Protein AF-D8JC49-F1 (afdb_monomer)

pLDDT: mean 85.89, std 14.69, range [42.97, 98.31]

Mean predicted aligned error: 9.64 Å

Solvent-accessible surface area (backbone atoms only — not comparable to full-atom values): 5271 Å² total; per-residue (Å²): 135,83,80,80,75,76,81,77,79,83,72,82,63,83,88,71,76,50,76,68,56,50,47,53,54,34,54,53,48,34,53,53,26,49,48,58,57,66,62,79,80,87,86,49,72,68,60,48,53,53,35,54,51,31,50,53,50,29,55,49,38,51,50,52,45,53,50,55,52,49,53,50,55,50,51,56,50,50,56,54,48,51,61,53,59,77,73,108

Nearest PDB structures (foldseek):
  4czz-assembly1_A  TM=7.469E-01  e=3.691E-01  Homo sapiens
  4nkg-assembly2_D  TM=9.079E-01  e=1.583E+00  Homo sapiens
  6vyp-assembly2_k  TM=7.137E-01  e=6.525E-01  Homo sapiens
  6s1k-assembly1_I  TM=5.315E-01  e=9.921E+00  Escherichia coli str. K-12 substr. MG1655star

Organism: Halalkalicoccus jeotgali (strain DSM 18796 / CECT 7217 / JCM 14584 / KCTC 4019 / B3) (NCBI:txid795797)

Radius of gyration: 23.07 Å; Cα contacts (8 Å, |Δi|>4): 28; chains: 1; bounding box: 71×41×53 Å

Structure (mmCIF, N/CA/C/O backbone):
data_AF-D8JC49-F1
#
_entry.id   AF-D8JC49-F1
#
loop_
_atom_site.group_PDB
_atom_site.id
_atom_site.type_symbol
_atom_site.label_atom_id
_atom_site.label_alt_id
_atom_site.label_comp_id
_atom_site.label_asym_id
_atom_site.label_entity_id
_atom_site.label_seq_id
_atom_site.pdbx_PDB_ins_code
_atom_site.Cartn_x
_atom_site.Cartn_y
_atom_site.Cartn_z
_atom_site.occupancy
_atom_site.B_iso_or_equiv
_atom_site.auth_seq_id
_atom_site.auth_comp_id
_atom_site.auth_asym_id
_atom_site.auth_atom_id
_atom_site.pdbx_PDB_model_num
ATOM 1 N N . MET A 1 1 ? -48.623 32.137 -3.347 1.00 42.97 1 MET A N 1
ATOM 2 C CA . MET A 1 1 ? -47.935 31.552 -4.513 1.00 42.97 1 MET A CA 1
ATOM 3 C C . MET A 1 1 ? -46.656 30.938 -3.983 1.00 42.97 1 MET A C 1
ATOM 5 O O . MET A 1 1 ? -45.730 31.678 -3.684 1.00 42.97 1 MET A O 1
ATOM 9 N N . SER A 1 2 ? -46.667 29.633 -3.717 1.00 47.38 2 SER A N 1
ATOM 10 C CA . SER A 1 2 ? -45.477 28.916 -3.258 1.00 47.38 2 SER A CA 1
ATOM 11 C C . SER A 1 2 ? -44.628 28.621 -4.484 1.00 47.38 2 SER A C 1
ATOM 13 O O . SER A 1 2 ? -45.105 27.960 -5.404 1.00 47.38 2 SER A O 1
ATOM 15 N N . ALA A 1 3 ? -43.429 29.195 -4.533 1.00 52.69 3 ALA A N 1
ATOM 16 C CA . ALA A 1 3 ? -42.449 28.850 -5.544 1.00 52.69 3 ALA A CA 1
ATOM 17 C C . ALA A 1 3 ? -41.981 27.421 -5.261 1.00 52.69 3 ALA A C 1
ATOM 19 O O . ALA A 1 3 ? -41.397 27.151 -4.213 1.00 52.69 3 ALA A O 1
ATOM 20 N N . ASP A 1 4 ? -42.325 26.524 -6.175 1.00 59.31 4 ASP A N 1
ATOM 21 C CA . ASP A 1 4 ? -41.758 25.190 -6.275 1.00 59.31 4 ASP A CA 1
ATOM 22 C C . ASP A 1 4 ? -40.266 25.363 -6.590 1.00 59.31 4 ASP A C 1
ATOM 24 O O . ASP A 1 4 ? -39.900 25.891 -7.645 1.00 59.31 4 ASP A O 1
ATOM 28 N N . SER A 1 5 ? -39.407 25.063 -5.616 1.00 60.09 5 SER A N 1
ATOM 29 C CA . SER A 1 5 ? -37.960 25.113 -5.818 1.00 60.09 5 SER A CA 1
ATOM 30 C C . SER A 1 5 ? -37.569 23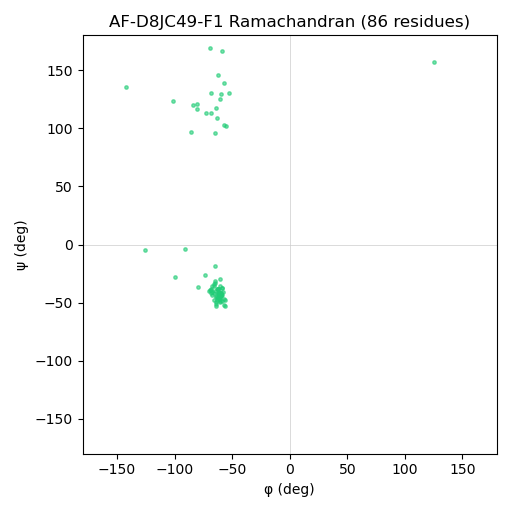.990 -6.777 1.00 60.09 5 SER A C 1
ATOM 32 O O . SER A 1 5 ? -37.970 22.848 -6.549 1.00 60.09 5 SER A O 1
ATOM 34 N N . PRO A 1 6 ? -36.783 24.269 -7.831 1.00 67.19 6 PRO A N 1
ATOM 35 C CA . PRO A 1 6 ? -36.350 23.228 -8.748 1.00 67.19 6 PRO A CA 1
ATOM 36 C C . PRO A 1 6 ? -35.500 22.186 -8.001 1.00 67.19 6 PRO A C 1
ATOM 38 O O . PRO A 1 6 ? -34.762 22.555 -7.081 1.00 67.19 6 PRO A O 1
ATOM 41 N N . PRO A 1 7 ? -35.585 20.899 -8.383 1.00 65.06 7 PRO A N 1
ATOM 42 C CA . PRO A 1 7 ? -34.798 19.851 -7.753 1.00 65.06 7 PRO A CA 1
ATOM 43 C C . PRO A 1 7 ? -33.311 20.149 -7.947 1.00 65.06 7 PRO A C 1
ATOM 45 O O . PRO A 1 7 ? -32.841 20.367 -9.067 1.00 65.06 7 PRO A O 1
ATOM 48 N N . THR A 1 8 ? -32.576 20.190 -6.839 1.00 62.19 8 THR A N 1
ATOM 49 C CA . THR A 1 8 ? -31.117 20.278 -6.839 1.00 62.19 8 THR A CA 1
ATOM 50 C C . THR A 1 8 ? -30.568 19.060 -7.583 1.00 62.19 8 THR A C 1
ATOM 52 O O . THR A 1 8 ? -30.984 17.946 -7.265 1.00 62.19 8 THR A O 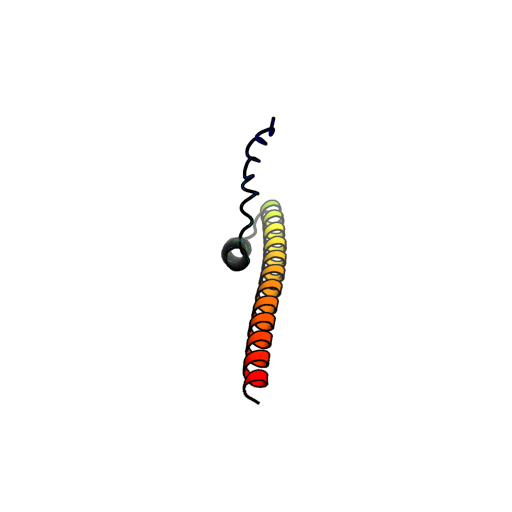1
ATOM 55 N N . PRO A 1 9 ? -29.663 19.223 -8.563 1.00 65.19 9 PRO A N 1
ATOM 56 C CA . PRO A 1 9 ? -29.046 18.078 -9.210 1.00 65.19 9 PRO A CA 1
ATOM 57 C C . PRO A 1 9 ? -28.219 17.329 -8.163 1.00 65.19 9 PRO A C 1
ATOM 59 O O . PRO A 1 9 ? -27.275 17.890 -7.601 1.00 65.19 9 PRO A O 1
ATOM 62 N N . GLU A 1 10 ? -28.594 16.079 -7.886 1.00 61.31 10 GLU A N 1
ATOM 63 C CA . GLU A 1 10 ? -27.748 15.134 -7.163 1.00 61.31 10 GLU A CA 1
ATOM 64 C C . GLU A 1 10 ? -26.449 15.027 -7.958 1.00 61.31 10 GLU A C 1
ATOM 66 O O . GLU A 1 10 ? -26.399 14.505 -9.070 1.00 61.31 10 GLU A O 1
ATOM 71 N N . THR A 1 11 ? -25.418 15.696 -7.456 1.00 57.50 11 THR A N 1
ATOM 72 C CA . THR A 1 11 ? -24.108 15.670 -8.082 1.00 57.50 11 THR A CA 1
ATOM 73 C C . THR A 1 11 ? -23.448 14.428 -7.521 1.00 57.50 11 THR A C 1
ATOM 75 O O . THR A 1 11 ? -22.944 14.475 -6.400 1.00 57.50 11 THR A O 1
ATOM 78 N N . ASP A 1 12 ? -23.511 13.318 -8.257 1.00 62.38 12 ASP A N 1
ATOM 79 C CA . ASP A 1 12 ? -22.649 12.167 -7.999 1.00 62.38 12 ASP A CA 1
ATOM 80 C C . ASP A 1 12 ? -21.209 12.688 -8.034 1.00 62.38 12 ASP A C 1
ATOM 82 O O . ASP A 1 12 ? -20.666 13.041 -9.087 1.00 62.38 12 ASP A O 1
ATOM 86 N N . GLY A 1 13 ? -20.633 12.876 -6.845 1.00 62.56 13 GLY A N 1
ATOM 87 C CA . GLY A 1 13 ? -19.243 13.273 -6.684 1.00 62.56 13 GLY A CA 1
ATOM 88 C C . GLY A 1 13 ? -18.322 12.237 -7.331 1.00 62.56 13 GLY A C 1
ATOM 89 O O . GLY A 1 13 ? -18.768 11.139 -7.665 1.00 62.56 13 GLY A O 1
ATOM 90 N N . PRO A 1 14 ? -17.032 12.557 -7.536 1.00 68.62 14 PRO A N 1
ATOM 91 C CA . PRO A 1 14 ? -16.091 11.552 -8.012 1.00 68.62 14 PRO A CA 1
ATOM 92 C C .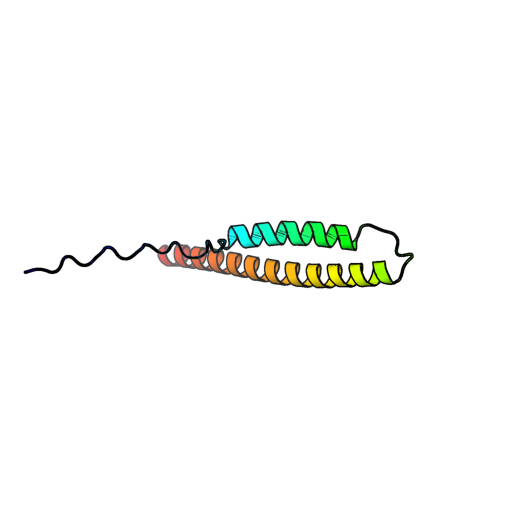 PRO A 1 14 ? -16.168 10.325 -7.099 1.00 68.62 14 PRO A C 1
ATOM 94 O O . PRO A 1 14 ? -16.124 10.472 -5.879 1.00 68.62 14 PRO A O 1
ATOM 97 N N . ASP A 1 15 ? -16.304 9.147 -7.704 1.00 79.50 15 ASP A N 1
ATOM 98 C CA . ASP A 1 15 ? -16.279 7.867 -7.004 1.00 79.50 15 ASP A CA 1
ATOM 99 C C . ASP A 1 15 ? -14.871 7.68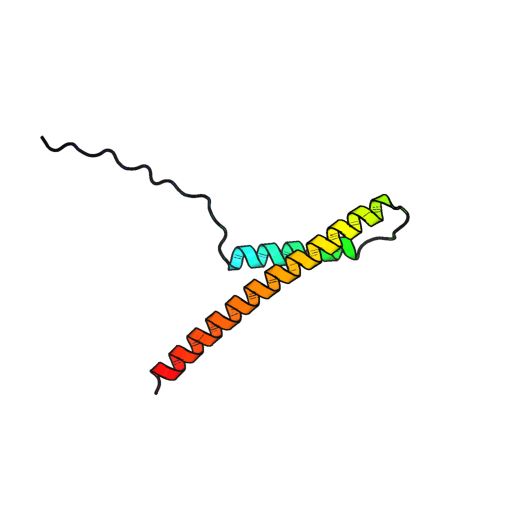6 -6.420 1.00 79.50 15 ASP A C 1
ATOM 101 O O . ASP A 1 15 ? -13.906 7.398 -7.135 1.00 79.50 15 ASP A O 1
ATOM 105 N N . ILE A 1 16 ? -14.715 8.048 -5.145 1.00 81.38 16 ILE A N 1
ATOM 106 C CA . ILE A 1 16 ? -13.446 7.956 -4.427 1.00 81.38 16 ILE A CA 1
ATOM 107 C C . ILE A 1 16 ? -13.348 6.518 -3.919 1.00 81.38 16 ILE A C 1
ATOM 109 O O . ILE A 1 16 ? -14.201 6.136 -3.117 1.00 81.38 16 ILE A O 1
ATOM 113 N N . PRO A 1 17 ? -1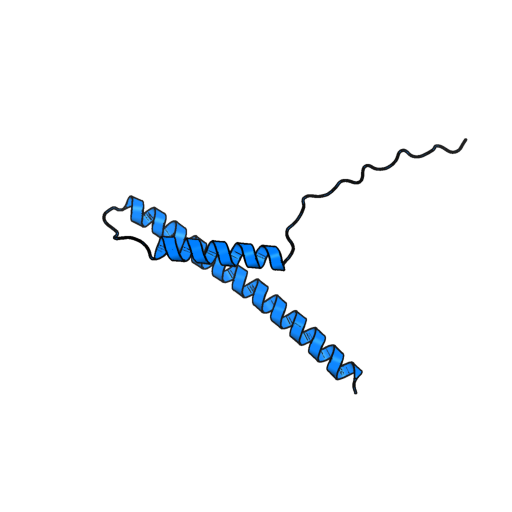2.315 5.752 -4.327 1.00 88.06 17 PRO A N 1
ATOM 114 C CA . PRO A 1 17 ? -12.189 4.362 -3.923 1.00 88.06 17 PRO A CA 1
ATOM 115 C C . PRO A 1 17 ? -12.162 4.229 -2.409 1.00 88.06 17 PRO A C 1
ATOM 117 O O . PRO A 1 17 ? -11.501 5.019 -1.718 1.00 88.06 17 PRO A O 1
ATOM 120 N N . ASP A 1 18 ? -12.846 3.214 -1.897 1.00 91.62 18 ASP A N 1
ATOM 121 C CA . ASP A 1 18 ? -12.816 2.951 -0.469 1.00 91.62 18 ASP A CA 1
ATOM 122 C C . ASP A 1 18 ? -11.434 2.437 -0.025 1.00 91.62 18 ASP A C 1
ATOM 124 O O . ASP A 1 18 ? -10.543 2.103 -0.814 1.00 91.62 18 ASP A O 1
ATOM 128 N N . ARG A 1 19 ? -11.219 2.383 1.289 1.00 92.38 19 ARG A N 1
ATOM 129 C CA . ARG A 1 19 ? -9.927 1.987 1.856 1.00 92.38 19 ARG A CA 1
ATOM 130 C C . ARG A 1 19 ? -9.495 0.577 1.420 1.00 92.38 19 ARG A C 1
ATOM 132 O O . ARG A 1 19 ? -8.299 0.352 1.220 1.00 92.38 19 ARG A O 1
ATOM 139 N N . ALA A 1 20 ? -10.426 -0.367 1.298 1.00 92.62 20 ALA A N 1
ATOM 140 C CA . ALA A 1 20 ? -10.121 -1.732 0.884 1.00 92.62 20 ALA A CA 1
ATOM 141 C C . ALA A 1 20 ? -9.724 -1.781 -0.597 1.00 92.62 20 ALA A C 1
ATOM 143 O O . ALA A 1 20 ? -8.744 -2.442 -0.950 1.00 92.62 20 ALA A O 1
ATOM 144 N N . GLU A 1 21 ? -10.411 -1.015 -1.442 1.00 95.25 21 GLU A N 1
ATOM 145 C CA . GLU A 1 21 ? -10.078 -0.860 -2.857 1.00 95.25 21 GLU A CA 1
ATOM 146 C C . GLU A 1 21 ? -8.688 -0.241 -3.045 1.00 95.25 21 GLU A C 1
ATOM 148 O O . GLU A 1 21 ? -7.871 -0.765 -3.808 1.00 95.25 21 GLU A O 1
ATOM 153 N N . VAL A 1 22 ? -8.357 0.815 -2.291 1.00 95.94 22 VAL A N 1
ATOM 154 C CA . VAL A 1 22 ? -7.016 1.427 -2.319 1.00 95.94 22 VAL A CA 1
ATOM 155 C C . VAL A 1 22 ? -5.936 0.420 -1.918 1.00 95.94 22 VAL A C 1
ATOM 157 O O . VAL A 1 22 ? -4.874 0.371 -2.541 1.00 95.94 22 VAL A O 1
ATOM 160 N N . ILE A 1 23 ? -6.189 -0.406 -0.900 1.00 96.25 23 ILE A N 1
ATOM 161 C CA . ILE A 1 23 ? -5.252 -1.455 -0.481 1.00 96.25 23 ILE A CA 1
ATOM 162 C C . ILE A 1 23 ? -5.038 -2.477 -1.599 1.00 96.25 23 ILE A C 1
ATOM 164 O O . ILE A 1 23 ? -3.886 -2.789 -1.895 1.00 96.25 23 ILE A O 1
ATOM 168 N N . SER A 1 24 ? -6.106 -2.947 -2.249 1.00 96.62 24 SER A N 1
ATOM 169 C CA . SER A 1 24 ? -6.003 -3.883 -3.376 1.00 96.62 24 SER A CA 1
ATOM 170 C C . SER A 1 24 ? -5.182 -3.289 -4.526 1.00 96.62 24 SER A C 1
ATOM 172 O O . SER A 1 24 ? -4.291 -3.946 -5.062 1.00 96.62 24 SER A O 1
ATOM 174 N N . LEU A 1 25 ? -5.414 -2.016 -4.864 1.00 96.94 25 LEU A N 1
ATOM 175 C CA . LEU A 1 25 ? -4.641 -1.313 -5.894 1.00 96.94 25 LEU A CA 1
ATOM 176 C C . LEU A 1 25 ? -3.153 -1.202 -5.529 1.00 96.94 25 LEU A C 1
ATOM 178 O O . LEU A 1 25 ? -2.280 -1.327 -6.393 1.00 96.94 25 LEU A O 1
ATOM 182 N N . LEU A 1 26 ? -2.843 -0.972 -4.250 1.00 97.50 26 LEU A N 1
ATOM 183 C CA . LEU A 1 26 ? -1.466 -0.937 -3.764 1.00 97.50 26 LEU A CA 1
ATOM 184 C C . LEU A 1 26 ? -0.804 -2.317 -3.820 1.00 97.50 26 LEU A C 1
ATOM 186 O O . LEU A 1 26 ? 0.366 -2.392 -4.191 1.00 97.50 26 LEU A O 1
ATOM 190 N N . GLU A 1 27 ? -1.517 -3.395 -3.493 1.00 97.88 27 GLU A N 1
ATOM 191 C CA . GLU A 1 27 ? -1.009 -4.771 -3.596 1.00 97.88 27 GLU A CA 1
ATOM 192 C C . GLU A 1 27 ? -0.624 -5.115 -5.044 1.00 97.88 27 GLU A C 1
ATOM 194 O O . GLU A 1 27 ? 0.498 -5.578 -5.294 1.00 97.88 27 GLU A O 1
ATOM 199 N N . ASP A 1 28 ? -1.490 -4.788 -6.007 1.00 98.00 28 ASP A N 1
ATOM 200 C CA . ASP A 1 28 ? -1.220 -4.965 -7.437 1.00 98.00 28 ASP A CA 1
ATOM 201 C C . ASP A 1 28 ? -0.011 -4.136 -7.895 1.00 98.00 28 ASP A C 1
ATOM 203 O O . ASP A 1 28 ? 0.905 -4.642 -8.559 1.00 98.00 28 ASP A O 1
ATOM 207 N N . GLY A 1 29 ? 0.036 -2.862 -7.492 1.00 96.69 29 GLY A N 1
ATOM 208 C CA . GLY A 1 29 ? 1.134 -1.954 -7.818 1.00 96.69 29 GLY A CA 1
ATOM 209 C C . GLY A 1 29 ? 2.478 -2.411 -7.246 1.00 96.69 29 GLY A C 1
ATOM 210 O O . GLY A 1 29 ? 3.496 -2.371 -7.943 1.00 96.69 29 GLY A O 1
ATOM 211 N N . ILE A 1 30 ? 2.492 -2.891 -5.999 1.00 98.25 30 ILE A N 1
ATOM 212 C CA . ILE A 1 30 ? 3.679 -3.457 -5.345 1.00 98.25 30 ILE A CA 1
ATOM 213 C C . ILE A 1 30 ? 4.153 -4.700 -6.099 1.00 98.25 30 ILE A C 1
ATOM 215 O O . ILE A 1 30 ? 5.350 -4.820 -6.374 1.00 98.25 30 ILE A O 1
ATOM 219 N N . SER A 1 31 ? 3.240 -5.602 -6.467 1.00 97.19 31 SER A N 1
ATOM 220 C CA . SER A 1 31 ? 3.563 -6.836 -7.190 1.00 97.19 31 SER A CA 1
ATOM 221 C C . SER A 1 31 ? 4.222 -6.549 -8.544 1.00 97.19 31 SER A C 1
ATOM 223 O O . SER A 1 31 ? 5.312 -7.058 -8.840 1.00 97.19 31 SER A O 1
ATOM 225 N N . GLU A 1 32 ? 3.628 -5.661 -9.346 1.00 95.44 32 GLU A N 1
ATOM 226 C CA . GLU A 1 32 ? 4.175 -5.307 -10.658 1.00 95.44 32 GLU A CA 1
ATOM 227 C C . GLU A 1 32 ? 5.487 -4.519 -10.532 1.00 95.44 32 GLU A C 1
ATOM 229 O O . GLU A 1 32 ? 6.456 -4.819 -11.236 1.00 95.44 32 GLU A O 1
ATOM 234 N N . ALA A 1 33 ? 5.583 -3.563 -9.602 1.00 94.25 33 ALA A N 1
ATOM 235 C CA . ALA A 1 33 ? 6.825 -2.826 -9.381 1.00 94.25 33 ALA A CA 1
ATOM 236 C C . ALA A 1 33 ? 7.956 -3.761 -8.923 1.00 94.25 33 ALA A C 1
ATOM 238 O O . ALA A 1 33 ? 9.065 -3.697 -9.457 1.00 94.25 33 ALA A O 1
ATOM 239 N N . HIS A 1 34 ? 7.677 -4.695 -8.010 1.00 95.25 34 HIS A N 1
ATOM 240 C CA . HIS A 1 34 ? 8.637 -5.712 -7.587 1.00 95.25 34 HIS A CA 1
ATOM 241 C C . HIS A 1 34 ? 9.086 -6.589 -8.761 1.00 95.25 34 HIS A C 1
ATOM 243 O O . HIS A 1 34 ? 10.285 -6.826 -8.939 1.00 95.25 34 HIS A O 1
ATOM 249 N N . ARG A 1 35 ? 8.161 -7.013 -9.628 1.00 93.06 35 ARG A N 1
ATOM 250 C CA . ARG A 1 35 ? 8.491 -7.750 -10.854 1.00 93.06 35 ARG A CA 1
ATOM 251 C C . ARG A 1 35 ? 9.394 -6.936 -11.783 1.00 93.06 35 ARG A C 1
ATOM 253 O O . ARG A 1 35 ? 10.383 -7.473 -12.275 1.00 93.06 35 ARG A O 1
ATOM 260 N N . LYS A 1 36 ? 9.112 -5.651 -12.012 1.00 89.62 36 LYS A N 1
ATOM 261 C CA . LYS A 1 36 ? 9.935 -4.769 -12.867 1.00 89.62 36 LYS A CA 1
ATOM 262 C C . LYS A 1 36 ? 11.327 -4.530 -12.289 1.00 89.62 36 LYS A C 1
ATOM 264 O O . LYS A 1 36 ? 12.299 -4.464 -13.036 1.00 89.62 36 LYS A O 1
ATOM 269 N N . VAL A 1 37 ? 11.430 -4.442 -10.964 1.00 90.38 37 VAL A N 1
ATOM 270 C CA . VAL A 1 37 ? 12.708 -4.319 -10.253 1.00 90.38 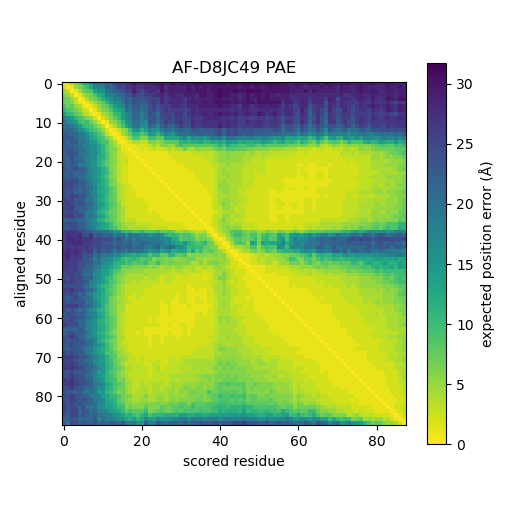37 VAL A CA 1
ATOM 271 C C . VAL A 1 37 ? 13.487 -5.630 -10.240 1.00 90.38 37 VAL A C 1
ATOM 273 O O . VAL A 1 37 ? 14.703 -5.590 -10.146 1.00 90.38 37 VAL A O 1
ATOM 276 N N . THR A 1 38 ? 12.860 -6.799 -10.327 1.00 88.62 38 THR A N 1
ATOM 277 C CA . THR A 1 38 ? 13.574 -8.088 -10.229 1.00 88.62 38 THR A CA 1
ATOM 278 C C . THR A 1 38 ? 13.845 -8.735 -11.584 1.00 88.62 38 THR A C 1
ATOM 280 O O . THR A 1 38 ? 14.856 -9.418 -11.748 1.00 88.62 38 THR A O 1
ATOM 283 N N . ALA A 1 39 ? 13.008 -8.478 -12.586 1.00 81.81 39 ALA A N 1
ATOM 284 C CA . ALA A 1 39 ? 13.166 -9.025 -13.923 1.00 81.81 39 ALA A CA 1
ATOM 285 C C . ALA A 1 39 ? 14.196 -8.228 -14.747 1.00 81.81 39 ALA A C 1
ATOM 287 O O . ALA A 1 39 ? 14.019 -7.044 -15.018 1.00 81.81 39 ALA A O 1
ATOM 288 N N . GLY A 1 40 ? 15.260 -8.896 -15.209 1.00 65.56 40 GLY A N 1
ATOM 289 C CA . GLY A 1 40 ? 16.151 -8.386 -16.262 1.00 65.56 40 GLY A CA 1
ATOM 290 C C . GLY A 1 40 ? 17.637 -8.326 -15.896 1.00 65.56 40 GLY A C 1
ATOM 291 O O . GLY A 1 40 ? 18.017 -8.277 -14.730 1.00 65.56 40 GLY A O 1
ATOM 292 N N . ARG A 1 41 ? 18.492 -8.331 -16.928 1.00 59.75 41 ARG A N 1
ATOM 293 C CA . ARG A 1 41 ? 19.941 -8.096 -16.815 1.00 59.75 41 ARG A CA 1
ATOM 294 C C . ARG A 1 41 ? 20.230 -6.663 -17.254 1.00 59.75 41 ARG A C 1
ATOM 296 O O . ARG A 1 41 ? 19.891 -6.304 -18.380 1.00 59.75 41 ARG A O 1
ATOM 303 N N . VAL A 1 42 ? 20.863 -5.871 -16.395 1.00 61.53 42 VAL A N 1
ATOM 304 C CA . VAL A 1 42 ? 21.249 -4.489 -16.705 1.00 61.53 42 VAL A CA 1
ATOM 305 C C . VAL A 1 42 ? 22.424 -4.523 -17.681 1.00 61.53 42 VAL A C 1
ATOM 307 O O . VAL A 1 42 ? 23.498 -5.020 -17.352 1.00 61.53 42 VAL A O 1
ATOM 310 N N . ARG A 1 43 ? 22.201 -4.062 -18.913 1.00 66.25 43 ARG A N 1
ATOM 311 C CA . ARG A 1 43 ? 23.247 -3.912 -19.944 1.00 66.25 43 ARG A CA 1
ATOM 312 C C . ARG A 1 43 ? 23.318 -2.497 -20.525 1.00 66.25 43 ARG A C 1
ATOM 314 O O . ARG A 1 43 ? 24.195 -2.228 -21.332 1.00 66.25 43 ARG A O 1
ATOM 321 N N . ASP A 1 44 ? 22.400 -1.624 -20.114 1.00 75.19 44 ASP A N 1
ATOM 322 C CA . ASP A 1 44 ? 22.199 -0.276 -20.646 1.00 75.19 44 ASP A CA 1
ATOM 323 C C . ASP A 1 44 ? 21.846 0.673 -19.488 1.00 75.19 44 ASP A C 1
ATOM 325 O O . ASP A 1 44 ? 21.032 0.327 -18.626 1.00 75.19 44 ASP A O 1
ATOM 329 N N . ALA A 1 45 ? 22.467 1.853 -19.468 1.00 75.00 45 ALA A N 1
ATOM 330 C CA . ALA A 1 45 ? 22.257 2.884 -18.458 1.00 75.00 45 ALA A CA 1
ATOM 331 C C . ALA A 1 45 ? 20.829 3.458 -18.473 1.00 75.00 45 ALA A C 1
ATOM 333 O O . ALA A 1 45 ? 20.307 3.807 -17.415 1.00 75.00 45 ALA A O 1
ATOM 334 N N . GLU A 1 46 ? 20.166 3.521 -19.631 1.00 77.12 46 GLU A N 1
ATOM 335 C CA . GLU A 1 46 ? 18.772 3.981 -19.706 1.00 77.12 46 GLU A CA 1
ATOM 336 C C . GLU A 1 46 ? 17.820 2.978 -19.045 1.00 77.12 46 GLU A C 1
ATOM 338 O O . GLU A 1 46 ? 16.922 3.361 -18.290 1.00 77.12 46 GLU A O 1
ATOM 343 N N . ASN A 1 47 ? 18.084 1.679 -19.209 1.00 78.94 47 ASN A N 1
ATOM 344 C CA . ASN A 1 47 ? 17.333 0.635 -18.511 1.00 78.94 47 ASN A CA 1
ATOM 345 C C . ASN A 1 47 ? 17.543 0.697 -16.987 1.00 78.94 47 ASN A C 1
ATOM 347 O O . ASN A 1 47 ? 16.609 0.434 -16.226 1.00 78.94 47 ASN A O 1
ATOM 351 N N . GLU A 1 48 ? 18.734 1.095 -16.527 1.00 83.94 48 GLU A N 1
ATOM 352 C CA . GLU A 1 48 ? 19.005 1.291 -15.099 1.00 83.94 48 GLU A CA 1
ATOM 353 C C . GLU A 1 48 ? 18.249 2.501 -14.524 1.00 83.94 48 GLU A C 1
ATOM 355 O O . GLU A 1 48 ? 17.684 2.413 -13.434 1.00 83.94 48 GLU A O 1
ATOM 360 N N . LYS A 1 49 ? 18.137 3.610 -15.268 1.00 86.50 49 LYS A N 1
ATOM 361 C CA . LYS A 1 49 ? 17.325 4.770 -14.848 1.00 86.50 49 LYS A CA 1
ATOM 362 C C . LYS A 1 49 ? 15.850 4.403 -14.679 1.00 86.50 49 LYS A C 1
ATOM 364 O O . LYS A 1 49 ? 15.231 4.776 -13.680 1.00 86.50 49 LYS A O 1
ATOM 369 N N . VAL A 1 50 ? 15.292 3.638 -15.619 1.00 87.94 50 VAL A N 1
ATOM 370 C CA . VAL A 1 50 ? 13.909 3.143 -15.521 1.00 87.94 50 VAL A CA 1
ATOM 371 C C . VAL A 1 50 ? 13.745 2.250 -14.288 1.00 87.94 50 VAL A C 1
ATOM 373 O O . VAL A 1 50 ? 12.788 2.419 -13.529 1.00 87.94 50 VAL A O 1
ATOM 376 N N . ARG A 1 51 ? 14.704 1.352 -14.024 1.00 88.19 51 ARG A N 1
ATOM 377 C CA . ARG A 1 51 ? 14.711 0.488 -12.832 1.00 88.19 51 ARG A CA 1
ATOM 378 C C . ARG A 1 51 ? 14.737 1.292 -11.532 1.00 88.19 51 ARG A C 1
ATOM 380 O O . ARG A 1 51 ? 13.968 0.987 -10.626 1.00 88.19 51 ARG A O 1
ATOM 387 N N . GLN A 1 52 ? 15.555 2.340 -11.440 1.00 91.31 52 GLN A N 1
ATOM 388 C CA . GLN A 1 52 ? 15.571 3.243 -10.281 1.00 91.31 52 GLN A CA 1
ATOM 389 C C . GLN A 1 52 ? 14.218 3.935 -10.069 1.00 91.31 52 GLN A C 1
ATOM 391 O O . GLN A 1 52 ? 13.791 4.122 -8.928 1.00 91.31 52 GLN A O 1
ATOM 396 N N . GLY A 1 53 ? 13.521 4.278 -11.158 1.00 92.56 53 GLY A N 1
ATOM 397 C CA . GLY A 1 53 ? 12.136 4.743 -11.119 1.00 92.56 53 GLY A CA 1
ATOM 398 C C . GLY A 1 53 ? 11.217 3.730 -10.436 1.00 92.56 53 GLY A C 1
ATOM 399 O O . GLY A 1 53 ? 10.557 4.071 -9.457 1.00 92.56 53 GLY A O 1
ATOM 400 N N . TRP A 1 54 ? 11.246 2.473 -10.882 1.00 94.69 54 TRP A N 1
ATOM 401 C CA . TRP A 1 54 ? 10.453 1.393 -10.284 1.00 94.69 54 TRP A CA 1
ATOM 402 C C . TRP A 1 54 ? 10.817 1.099 -8.827 1.00 94.69 54 TRP A C 1
ATOM 404 O O . TRP A 1 54 ? 9.917 0.887 -8.024 1.00 94.69 54 TRP A O 1
ATOM 414 N N . ILE A 1 55 ? 12.100 1.151 -8.453 1.00 94.44 55 ILE A N 1
ATOM 415 C CA . ILE A 1 55 ? 12.534 0.998 -7.052 1.00 94.44 55 ILE A CA 1
ATOM 416 C C . ILE A 1 55 ? 11.908 2.089 -6.179 1.00 94.44 55 ILE A C 1
ATOM 418 O O . ILE A 1 55 ? 11.406 1.802 -5.093 1.00 94.44 55 ILE A O 1
ATOM 422 N N . ARG A 1 56 ? 11.905 3.339 -6.657 1.00 97.31 56 ARG A N 1
ATOM 423 C CA . ARG A 1 56 ? 11.301 4.461 -5.929 1.00 97.31 56 ARG A CA 1
ATOM 424 C C . ARG A 1 56 ? 9.791 4.281 -5.773 1.00 97.31 56 ARG A C 1
ATOM 426 O O . ARG A 1 56 ? 9.280 4.490 -4.677 1.00 97.31 56 ARG A O 1
ATOM 433 N N . GLN A 1 57 ? 9.101 3.864 -6.836 1.00 96.50 57 GLN A N 1
ATOM 434 C CA . GLN A 1 57 ? 7.658 3.608 -6.779 1.00 96.50 57 GLN A CA 1
ATOM 435 C C . GLN A 1 57 ? 7.318 2.438 -5.857 1.00 96.50 57 GLN A C 1
ATOM 437 O O . GLN A 1 57 ? 6.406 2.550 -5.045 1.00 96.50 57 GLN A O 1
ATOM 442 N N . LEU A 1 58 ? 8.099 1.357 -5.907 1.00 97.12 58 LEU A N 1
ATOM 443 C CA . LEU A 1 58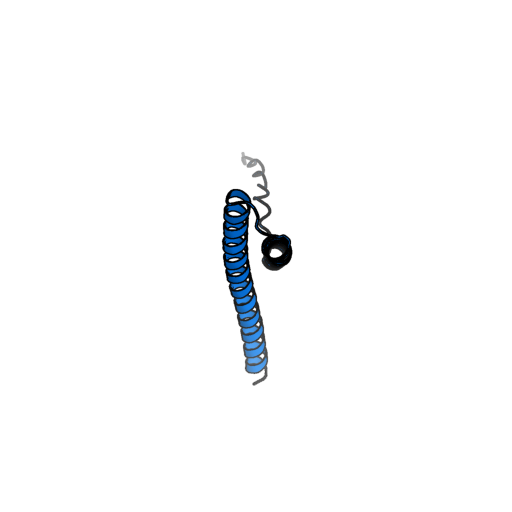 ? 7.943 0.214 -5.012 1.00 97.12 58 LEU A CA 1
ATOM 444 C C . LEU A 1 58 ? 8.078 0.636 -3.545 1.00 97.12 58 LEU A C 1
ATOM 446 O O . LEU A 1 58 ? 7.223 0.310 -2.728 1.00 97.12 58 LEU A O 1
ATOM 450 N N . ALA A 1 59 ? 9.126 1.393 -3.207 1.00 98.00 59 ALA A N 1
ATOM 451 C CA . ALA A 1 59 ? 9.332 1.881 -1.846 1.00 98.00 59 ALA A CA 1
ATOM 452 C C . ALA A 1 59 ? 8.170 2.766 -1.366 1.00 98.00 59 ALA A C 1
ATOM 454 O O . ALA A 1 59 ? 7.717 2.621 -0.229 1.00 98.00 59 ALA A O 1
ATOM 455 N N . TYR A 1 60 ? 7.672 3.651 -2.233 1.00 98.06 60 TYR A N 1
ATOM 456 C CA . TYR A 1 60 ? 6.538 4.515 -1.920 1.00 98.06 60 TYR A CA 1
ATOM 457 C C . TYR A 1 60 ? 5.251 3.711 -1.686 1.00 98.06 60 TYR A C 1
ATOM 459 O O . TYR A 1 60 ? 4.634 3.854 -0.629 1.00 98.06 60 TYR A O 1
ATOM 467 N N . ALA A 1 61 ? 4.894 2.816 -2.612 1.00 97.94 61 ALA A N 1
ATOM 468 C CA . ALA A 1 61 ? 3.695 1.986 -2.515 1.00 97.94 61 ALA A CA 1
ATOM 469 C C . ALA A 1 61 ? 3.720 1.088 -1.267 1.00 97.94 61 ALA A C 1
ATOM 471 O O . ALA A 1 61 ? 2.751 1.061 -0.512 1.00 97.94 61 ALA A O 1
ATOM 472 N N . CYS A 1 62 ? 4.857 0.444 -0.972 1.00 98.31 62 CYS A N 1
ATOM 473 C CA . CYS A 1 62 ? 5.040 -0.334 0.258 1.00 98.31 62 CYS A CA 1
ATOM 474 C C . CYS A 1 62 ? 4.848 0.514 1.527 1.00 98.31 62 CYS A C 1
ATOM 476 O O . CYS A 1 62 ? 4.302 0.030 2.519 1.00 98.31 62 CYS A O 1
ATOM 478 N N . GLY A 1 63 ? 5.301 1.772 1.512 1.00 98.12 63 GLY A N 1
ATOM 479 C CA . GLY A 1 63 ? 5.110 2.706 2.619 1.00 98.12 63 GLY A CA 1
ATOM 480 C C . GLY A 1 63 ? 3.634 3.024 2.865 1.00 98.12 63 GLY A C 1
ATOM 481 O O . GLY A 1 63 ? 3.173 2.896 3.999 1.00 98.12 63 GLY A O 1
ATOM 482 N N . GLN A 1 64 ? 2.899 3.375 1.805 1.00 98.00 64 GLN A N 1
ATOM 483 C CA . GLN A 1 64 ? 1.462 3.673 1.879 1.00 98.00 64 GLN A CA 1
ATOM 484 C C . GLN A 1 64 ? 0.650 2.446 2.307 1.00 98.00 64 GLN A C 1
ATOM 486 O O . GLN A 1 64 ? -0.157 2.528 3.229 1.00 98.00 64 GLN A O 1
ATOM 491 N N . TYR A 1 65 ? 0.933 1.282 1.717 1.00 97.81 65 TYR A N 1
ATOM 492 C CA . TYR A 1 65 ? 0.291 0.020 2.084 1.00 97.81 65 TYR A CA 1
ATOM 493 C C . TYR A 1 65 ? 0.476 -0.301 3.571 1.00 97.81 65 TYR A C 1
ATOM 495 O O . TYR A 1 65 ? -0.483 -0.612 4.276 1.00 97.81 65 TYR A O 1
ATOM 503 N N . ARG A 1 66 ? 1.708 -0.170 4.084 1.00 97.62 66 ARG A N 1
ATOM 504 C CA . ARG A 1 66 ? 1.999 -0.403 5.503 1.00 97.62 66 ARG A CA 1
ATOM 505 C C . ARG A 1 66 ? 1.250 0.567 6.412 1.00 97.62 66 ARG A C 1
ATOM 507 O O . ARG A 1 66 ? 0.865 0.165 7.505 1.00 97.62 66 ARG A O 1
ATOM 514 N N . GLN A 1 67 ? 1.118 1.829 6.014 1.00 96.94 67 GLN A N 1
ATOM 515 C CA . GLN A 1 67 ? 0.377 2.819 6.789 1.00 96.94 67 GLN A CA 1
ATOM 516 C C . GLN A 1 67 ? -1.098 2.427 6.874 1.00 96.94 67 GLN A C 1
ATOM 518 O O . GLN A 1 67 ? -1.592 2.216 7.974 1.00 96.94 67 GLN A O 1
ATOM 523 N N . LEU A 1 68 ? -1.741 2.179 5.731 1.00 96.25 68 LEU A N 1
ATOM 524 C CA . LEU A 1 68 ? -3.148 1.790 5.701 1.00 96.25 68 LEU A CA 1
ATOM 525 C C . LEU A 1 68 ? -3.409 0.509 6.493 1.00 96.25 68 LEU A C 1
ATOM 527 O O . LEU A 1 68 ? -4.376 0.457 7.244 1.00 96.25 68 LEU A O 1
ATOM 531 N N . LYS A 1 69 ? -2.559 -0.519 6.377 1.00 95.69 69 L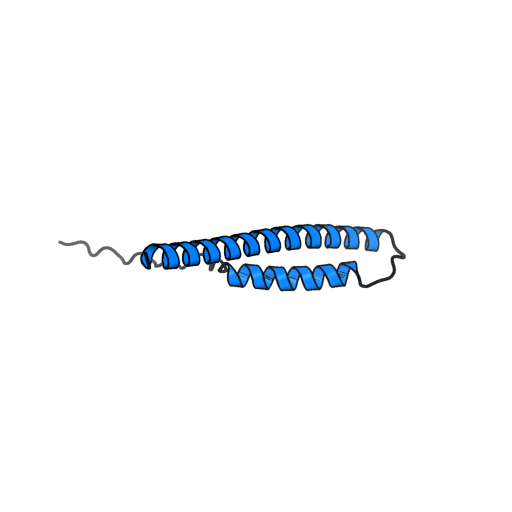YS A N 1
ATOM 532 C CA . LYS A 1 69 ? -2.720 -1.750 7.170 1.00 95.69 69 LYS A CA 1
ATOM 533 C C . LYS A 1 69 ? -2.624 -1.498 8.674 1.00 95.69 69 LYS A C 1
ATOM 535 O O . LYS A 1 69 ? -3.451 -2.012 9.407 1.00 95.69 69 LYS A O 1
ATOM 540 N N . LYS A 1 70 ? -1.685 -0.661 9.126 1.00 95.94 70 LYS A N 1
ATOM 541 C CA . LYS A 1 70 ? -1.614 -0.279 10.546 1.00 95.94 70 LYS A CA 1
ATOM 542 C C . LYS A 1 70 ? -2.871 0.438 11.011 1.00 95.94 70 LYS A C 1
ATOM 544 O O . LYS A 1 70 ? -3.316 0.177 12.119 1.00 95.94 70 LYS A O 1
ATOM 549 N N . ASP A 1 71 ? -3.413 1.323 10.182 1.00 95.88 71 ASP A N 1
ATOM 550 C CA . ASP A 1 71 ? -4.648 2.030 10.510 1.00 95.88 71 ASP A CA 1
ATOM 551 C C . ASP A 1 71 ? -5.810 1.024 10.654 1.00 95.88 71 ASP A C 1
ATOM 553 O O . ASP A 1 71 ? -6.561 1.118 11.618 1.00 95.88 71 ASP A O 1
ATOM 557 N N . GLN A 1 72 ? -5.857 -0.028 9.815 1.00 93.38 72 GLN A N 1
ATOM 558 C CA . GLN A 1 72 ? -6.794 -1.157 9.992 1.00 93.38 72 GLN A CA 1
ATOM 559 C C . GLN A 1 72 ? -6.651 -1.828 11.346 1.00 93.38 72 GLN A C 1
ATOM 561 O O . GLN A 1 72 ? -7.634 -2.081 12.032 1.00 93.38 72 GLN A O 1
ATOM 566 N N . ASP A 1 73 ? -5.412 -2.190 11.675 1.00 94.69 73 ASP A N 1
ATOM 567 C CA . ASP A 1 73 ? -5.125 -2.992 12.852 1.00 94.69 73 ASP A CA 1
ATOM 568 C C . ASP A 1 73 ? -5.468 -2.181 14.110 1.00 94.69 73 ASP A C 1
ATOM 570 O O . ASP A 1 73 ? -5.929 -2.736 15.103 1.00 94.69 73 ASP A O 1
ATOM 574 N N . LEU A 1 74 ? -5.267 -0.858 14.070 1.00 96.88 74 LEU A N 1
ATOM 575 C CA . LEU A 1 74 ? -5.653 0.059 15.141 1.00 96.88 74 LEU A CA 1
ATOM 576 C C . LEU A 1 74 ? -7.172 0.166 15.297 1.00 96.88 74 LEU A C 1
ATOM 578 O O . LEU A 1 74 ? -7.646 0.132 16.430 1.00 96.88 74 LEU A O 1
ATOM 582 N N . GLU A 1 75 ? -7.917 0.274 14.196 1.00 95.06 75 GLU A N 1
ATOM 583 C CA . GLU A 1 75 ? -9.385 0.274 14.205 1.00 95.06 75 GLU A CA 1
ATOM 584 C C . GLU A 1 75 ? -9.928 -1.038 14.794 1.00 95.06 75 GLU A C 1
ATOM 586 O O . GLU A 1 75 ? -10.700 -1.009 15.751 1.00 95.06 75 GLU A O 1
ATOM 591 N N . GLU A 1 76 ? -9.431 -2.190 14.330 1.00 94.88 76 GLU A N 1
ATOM 592 C CA . GLU A 1 76 ? -9.834 -3.505 14.849 1.00 94.88 76 GLU A CA 1
ATOM 593 C C . GLU A 1 76 ? -9.506 -3.653 16.346 1.00 94.88 76 GLU A C 1
ATOM 595 O O . GLU A 1 76 ? -10.295 -4.189 17.129 1.00 94.88 76 GLU A O 1
ATOM 600 N N . LEU A 1 77 ? -8.333 -3.181 16.780 1.00 97.06 77 LEU A N 1
ATOM 601 C CA . LEU A 1 77 ? -7.960 -3.207 18.193 1.00 97.06 77 LEU A CA 1
ATOM 602 C C . LEU A 1 77 ? -8.862 -2.308 19.042 1.00 97.06 77 LEU A C 1
ATOM 604 O O . LEU A 1 77 ? -9.217 -2.711 20.149 1.00 97.06 77 LEU A O 1
ATOM 608 N N . ALA A 1 78 ? -9.235 -1.127 18.546 1.00 96.38 78 ALA A N 1
ATOM 609 C CA . ALA A 1 78 ? -10.137 -0.215 19.242 1.00 96.38 78 ALA A CA 1
ATOM 610 C C . ALA A 1 78 ? -11.528 -0.839 19.422 1.00 96.38 78 ALA A C 1
ATOM 612 O O . ALA A 1 78 ? -12.022 -0.890 20.548 1.00 96.38 78 ALA A O 1
ATOM 613 N N . GLU A 1 79 ? -12.098 -1.415 18.359 1.00 96.00 79 GLU A N 1
ATOM 614 C CA . GLU A 1 79 ? -13.385 -2.124 18.417 1.00 96.00 79 GLU A CA 1
ATOM 615 C C . GLU A 1 79 ? -13.353 -3.278 19.429 1.00 96.00 79 GLU A C 1
ATOM 617 O O . GLU A 1 79 ? -14.289 -3.494 20.201 1.00 96.00 79 GLU A O 1
ATOM 622 N N . ARG A 1 80 ? -12.247 -4.027 19.472 1.00 95.88 80 ARG A N 1
ATOM 623 C CA 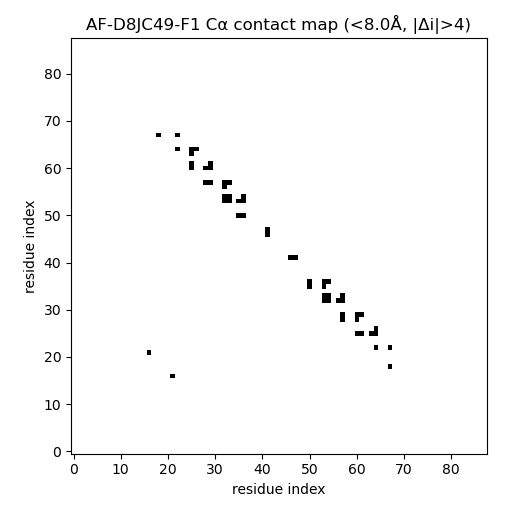. ARG A 1 80 ? -12.077 -5.126 20.430 1.00 95.88 80 ARG A CA 1
ATOM 624 C C . ARG A 1 80 ? -11.968 -4.646 21.873 1.00 95.88 80 ARG A C 1
ATOM 626 O O . ARG A 1 80 ? -12.421 -5.360 22.766 1.00 95.88 80 ARG A O 1
ATOM 633 N N . VAL A 1 81 ? -11.332 -3.500 22.117 1.00 96.69 81 VAL A N 1
ATOM 634 C CA . VAL A 1 81 ? -11.258 -2.899 23.457 1.00 96.69 81 VAL A CA 1
ATOM 635 C C . VAL A 1 81 ? -12.648 -2.468 23.910 1.00 96.69 81 VAL A C 1
ATOM 637 O O . VAL A 1 81 ? -13.056 -2.869 24.995 1.00 96.69 81 VAL A O 1
ATOM 640 N N . GLU A 1 82 ? -13.399 -1.769 23.059 1.00 95.75 82 GLU A N 1
ATOM 641 C CA . GLU A 1 82 ? -14.768 -1.327 23.356 1.00 95.75 82 GLU A CA 1
ATOM 642 C C . GLU A 1 82 ? -15.673 -2.512 23.733 1.00 95.75 82 GLU A C 1
ATOM 644 O O . GLU A 1 82 ? -16.278 -2.526 24.802 1.00 95.75 82 GLU A O 1
ATOM 649 N N . GLN A 1 83 ? -15.648 -3.592 22.945 1.00 94.50 83 GLN A N 1
ATOM 650 C CA . GLN A 1 83 ? -16.406 -4.815 23.246 1.00 94.50 83 GLN A CA 1
ATOM 651 C C . GLN A 1 83 ? -16.014 -5.482 24.574 1.00 94.50 83 GLN A C 1
ATOM 653 O O . GLN A 1 83 ? -16.819 -6.199 25.173 1.00 94.50 83 GLN A O 1
ATOM 658 N N . LEU A 1 84 ? -14.761 -5.346 25.014 1.00 95.12 84 LEU A N 1
ATOM 659 C CA . LEU A 1 84 ? -14.310 -5.893 26.295 1.00 95.12 84 LEU A CA 1
ATOM 660 C C . LEU A 1 84 ? -14.728 -5.005 27.467 1.00 95.12 84 LEU A C 1
ATOM 662 O O . LEU A 1 84 ? -15.074 -5.544 28.518 1.00 95.12 84 LEU A O 1
ATOM 666 N N . GLU A 1 85 ? -14.708 -3.686 27.282 1.00 93.94 85 GLU A N 1
ATOM 667 C CA . GLU A 1 85 ? -15.154 -2.707 28.275 1.00 93.94 85 GLU A CA 1
ATOM 668 C C . GLU A 1 85 ? -16.669 -2.789 28.504 1.00 93.94 85 GLU A C 1
ATOM 670 O O . GLU A 1 85 ? -17.099 -2.801 29.650 1.00 93.94 85 GLU A O 1
ATOM 675 N N . GLU A 1 86 ? -17.478 -2.970 27.455 1.00 90.69 86 GLU A N 1
ATOM 676 C CA . GLU A 1 86 ? -18.939 -3.148 27.571 1.00 90.69 86 GLU A CA 1
ATOM 677 C C . GLU A 1 86 ? -19.358 -4.432 28.313 1.00 90.69 86 GLU A C 1
ATOM 679 O O . GLU A 1 86 ? -20.500 -4.571 28.757 1.00 90.69 86 GLU A O 1
ATOM 684 N N . ARG A 1 87 ? -18.448 -5.406 28.426 1.00 80.88 87 ARG A N 1
ATOM 685 C CA . ARG A 1 87 ? -18.683 -6.689 29.107 1.00 80.88 87 ARG A CA 1
ATOM 686 C C . ARG A 1 87 ? -18.312 -6.671 30.593 1.00 80.88 87 ARG A C 1
ATOM 688 O O . ARG A 1 87 ? -18.501 -7.704 31.246 1.00 80.88 87 ARG A O 1
ATOM 695 N N . GLN A 1 88 ? -17.753 -5.571 31.100 1.00 60.84 88 GLN A N 1
ATOM 696 C CA . GLN A 1 88 ? -17.399 -5.367 32.511 1.00 60.84 88 GLN A CA 1
ATOM 697 C C . GLN A 1 88 ? -18.427 -4.489 33.223 1.00 60.84 88 GLN A C 1
ATOM 699 O O . GLN A 1 88 ? -18.662 -4.770 34.421 1.00 60.84 88 GLN A O 1
#

Foldseek 3Di:
DDPDDPDDPPPPDPPDDDLVRLLVVLVVLLVVLVCLLPDDDDPDPVSVVVNVVSVVSNVVSVVVNVVSVVVVVVVVVVVVVVVVVVVD

InterPro domains:
  IPR058449 Domain of unknown function DUF8136 [PF26457] (25-88)

Sequence (88 aa):
MSADSPPTPETDGPDIPDRAEVISLLEDGISEAHRKVTAGRVRDAENEKVRQGWIRQLAYACGQYRQLKKDQDLEELAERVEQLEERQ

Secondary structure (DSSP, 8-state):
----PPPPP------PPPHHHHHHHHHHHHHHHHHHHHS----SHHHHHHHHHHHHHHHHHHHHHHHHHHHHHHHHHHHHHHHHHTT-